Protein AF-A0A350ZXA5-F1 (afdb_monomer)

Radius of gyration: 20.55 Å; Cα contacts (8 Å, |Δi|>4): 84; chains: 1; bounding box: 47×41×55 Å

pLDDT: mean 81.11, std 21.08, range [40.66, 98.69]

Nearest PDB structures (foldseek):
  8sxh-assembly1_C  TM=9.169E-01  e=1.322E-03  Pseudomonas aeruginosa
  8sxe-assembly1_C  TM=9.213E-01  e=1.267E-02  Pseudomonas aeruginosa
  2gw1-assembly1_B  TM=7.312E-01  e=4.122E-01  Saccharomyces cerevisiae
  8a5y-assembly1_K  TM=8.254E-01  e=1.238E+00  Saccharomyces cerevisiae
  3uq3-assembly1_A  TM=6.366E-01  e=3.095E+00  Saccharomyces cerevisiae S288C

Secondary structure (DSSP, 8-state):
--SSHHHHTT-S--------------------S---------HHHHHHHHHHHHHHHTT-HHHHHHHHHHHHHHH--HHHHHHHHHHHHHTT-HHHHHHH-

Sequence (101 aa):
MKTHLKRLARSVCLALALGTGGTAVAANGDIVGGALPAQELTARTLYHFLLAEIAGARGEIGLSAQLYLDLARSTRDPRIARRATEIAMYSRNVQLAIQAA

Mean predicted aligned error: 13.65 Å

Foldseek 3Di:
DPPPPVVVVVPPDPPPDDDPDPDPPPDDDDDPDPDFDPDDCDPVLVVLQVVLVVCVVVVVLVVSLVSLLVSCVVRVGLVSLVVSLVSCVVVVVVVSNVSSD

Solvent-accessible surface area (backbone atoms only — not comparable to full-atom values): 6180 Å² total; per-residue (Å²): 144,82,76,68,73,76,60,61,73,72,68,69,66,94,69,89,70,90,78,91,75,89,74,84,75,80,85,77,84,84,72,92,55,78,91,71,73,89,73,78,82,43,73,69,55,48,48,48,53,50,52,19,50,50,30,38,76,71,68,40,36,65,58,14,19,50,45,28,35,54,48,16,68,74,67,66,31,70,70,41,16,49,51,12,20,53,40,12,52,72,61,67,35,57,69,58,20,63,76,24,106

Structure (mmCIF, N/CA/C/O backbone):
data_AF-A0A350ZXA5-F1
#
_entry.id   AF-A0A350ZXA5-F1
#
loop_
_atom_site.group_PDB
_atom_site.id
_atom_site.type_symbol
_atom_site.label_atom_id
_atom_site.label_alt_id
_atom_site.label_comp_id
_atom_site.label_asym_id
_atom_site.label_entity_id
_atom_site.label_seq_id
_atom_site.pdbx_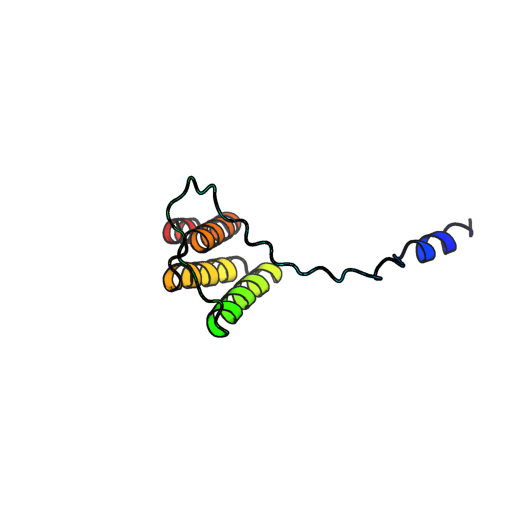PDB_ins_code
_atom_site.Cartn_x
_atom_site.Cartn_y
_atom_site.Cartn_z
_atom_site.occupancy
_atom_site.B_iso_or_equiv
_atom_site.auth_seq_id
_atom_site.auth_comp_id
_atom_site.auth_asym_id
_atom_site.auth_atom_id
_atom_site.pdbx_PDB_model_num
ATOM 1 N N . MET A 1 1 ? 28.043 16.959 44.241 1.00 51.56 1 MET A N 1
ATOM 2 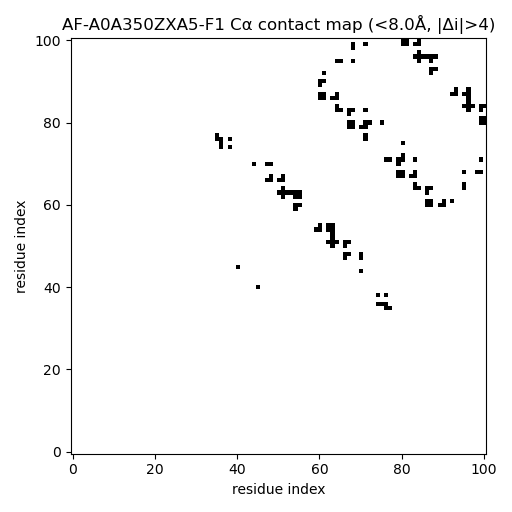C CA . MET A 1 1 ? 27.105 16.583 43.152 1.00 51.56 1 MET A CA 1
ATOM 3 C C . MET A 1 1 ? 27.433 17.289 41.818 1.00 51.56 1 MET A C 1
ATOM 5 O O . MET A 1 1 ? 26.583 17.976 41.276 1.00 51.56 1 MET A O 1
ATOM 9 N N . LYS A 1 2 ? 28.654 17.162 41.258 1.00 57.38 2 LYS A N 1
ATOM 10 C CA . LYS A 1 2 ? 29.035 17.824 39.977 1.00 57.38 2 LYS A CA 1
ATOM 11 C C . LYS A 1 2 ? 29.844 16.936 39.009 1.00 57.38 2 LYS A C 1
ATOM 13 O O . LYS A 1 2 ? 30.428 17.433 38.053 1.00 57.38 2 LYS A O 1
ATOM 18 N N . THR A 1 3 ? 29.884 15.622 39.229 1.00 56.06 3 THR A N 1
ATOM 19 C CA . THR A 1 3 ? 30.742 14.688 38.468 1.00 56.06 3 THR A CA 1
ATOM 20 C C . THR A 1 3 ? 30.000 13.801 37.464 1.00 56.06 3 THR A C 1
ATOM 22 O O . THR A 1 3 ? 30.647 13.080 36.710 1.00 56.06 3 THR A O 1
ATOM 25 N N . HIS A 1 4 ? 28.669 13.883 37.370 1.00 55.88 4 HIS A N 1
ATOM 26 C CA . HIS A 1 4 ? 27.889 13.014 36.473 1.00 55.88 4 HIS A CA 1
ATOM 27 C C . HIS A 1 4 ? 27.587 13.631 35.100 1.00 55.88 4 HIS A C 1
ATOM 29 O O . HIS A 1 4 ? 27.333 12.901 34.148 1.00 55.88 4 HIS A O 1
ATOM 35 N N . LEU A 1 5 ? 27.704 14.956 34.950 1.00 56.53 5 LEU A N 1
ATOM 36 C CA . LEU A 1 5 ? 27.334 15.639 33.704 1.00 56.53 5 LEU A CA 1
ATOM 37 C C . LEU A 1 5 ? 28.389 15.487 32.591 1.00 56.53 5 LEU A C 1
ATOM 39 O O . LEU A 1 5 ? 28.054 15.454 31.413 1.00 56.53 5 LEU A O 1
ATOM 43 N N . LYS A 1 6 ? 29.670 15.316 32.950 1.00 54.84 6 LYS A N 1
ATOM 44 C CA . LYS A 1 6 ? 30.776 15.194 31.977 1.00 54.84 6 LYS A CA 1
ATOM 45 C C . LYS A 1 6 ? 30.996 13.768 31.449 1.00 54.84 6 LYS A C 1
ATOM 47 O O . LYS A 1 6 ? 31.786 13.584 30.530 1.00 54.84 6 LYS A O 1
ATOM 52 N N . ARG A 1 7 ? 30.319 12.759 32.017 1.00 54.16 7 ARG A N 1
ATOM 53 C CA . ARG A 1 7 ? 30.415 11.354 31.572 1.00 54.16 7 ARG A CA 1
ATOM 54 C C . ARG A 1 7 ? 29.377 10.995 30.505 1.00 54.16 7 ARG A C 1
ATOM 56 O O . ARG A 1 7 ? 29.646 10.119 29.695 1.00 54.16 7 ARG A O 1
ATOM 63 N N . LEU A 1 8 ? 28.253 11.714 30.445 1.00 55.59 8 LEU A N 1
ATOM 64 C CA . LEU A 1 8 ? 27.186 11.445 29.475 1.00 55.59 8 LEU A CA 1
ATOM 65 C C . LEU A 1 8 ? 27.535 11.934 28.054 1.00 55.59 8 LEU A C 1
ATOM 67 O O . LEU A 1 8 ? 27.199 11.277 27.076 1.00 55.59 8 LEU A O 1
ATOM 71 N N . ALA A 1 9 ? 28.297 13.027 27.930 1.00 50.28 9 ALA A N 1
ATOM 72 C CA . ALA A 1 9 ? 28.703 13.586 26.633 1.00 50.28 9 ALA A CA 1
ATOM 73 C C . ALA A 1 9 ? 29.790 12.769 25.901 1.00 50.28 9 ALA A C 1
ATOM 75 O O . ALA A 1 9 ? 30.071 13.032 24.737 1.00 50.28 9 ALA A O 1
ATOM 76 N N . ARG A 1 10 ? 30.401 11.772 26.562 1.00 51.09 10 ARG A N 1
ATOM 77 C CA . ARG A 1 10 ? 31.456 10.920 25.979 1.00 51.09 10 ARG A CA 1
ATOM 78 C C . ARG A 1 10 ? 30.929 9.574 25.451 1.00 51.09 10 ARG A C 1
ATOM 80 O O . ARG A 1 10 ? 31.668 8.878 24.767 1.00 51.09 10 ARG A O 1
ATOM 87 N N . SER A 1 11 ? 29.661 9.241 25.730 1.00 48.59 11 SER A N 1
ATOM 88 C CA . SER A 1 11 ? 28.953 8.058 25.200 1.00 48.59 11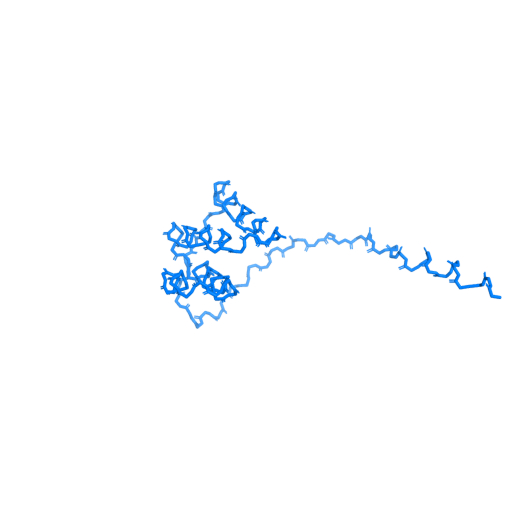 SER A CA 1
ATOM 89 C C . SER A 1 11 ? 28.067 8.362 23.989 1.00 48.59 11 SER A C 1
ATOM 91 O O . SER A 1 11 ? 27.420 7.456 23.465 1.00 48.59 11 SER A O 1
ATOM 93 N N . VAL A 1 12 ? 28.086 9.601 23.483 1.00 55.38 12 VAL A N 1
ATOM 94 C CA . VAL A 1 12 ? 27.590 9.934 22.139 1.00 55.38 12 VAL A CA 1
ATOM 95 C C . VAL A 1 12 ? 28.618 9.429 21.121 1.00 55.38 12 VAL A C 1
ATOM 97 O O . VAL A 1 12 ? 29.427 10.168 20.578 1.00 55.38 12 VAL A O 1
ATOM 100 N N . CYS A 1 13 ? 28.646 8.103 21.003 1.00 40.66 13 CYS A N 1
ATOM 101 C CA . CYS A 1 13 ? 28.885 7.314 19.804 1.00 40.66 13 CYS A CA 1
ATOM 102 C C . CYS A 1 13 ? 29.771 7.963 18.732 1.00 40.66 13 CYS A C 1
ATOM 104 O O . CYS A 1 13 ? 29.331 8.282 17.631 1.00 40.66 13 CYS A O 1
ATOM 106 N N . LEU A 1 14 ? 31.067 8.001 19.038 1.00 51.06 14 LEU A N 1
ATOM 107 C CA . LEU A 1 14 ? 32.186 7.948 18.092 1.00 51.06 14 LEU A CA 1
ATOM 108 C C . LEU A 1 14 ? 32.206 6.603 17.316 1.00 51.06 14 LEU A C 1
ATOM 110 O O . LEU A 1 14 ? 33.226 5.935 17.242 1.00 51.06 14 LEU A O 1
ATOM 114 N N . ALA A 1 15 ? 31.076 6.156 16.768 1.00 50.00 15 ALA A N 1
ATOM 115 C CA . ALA A 1 15 ? 30.960 4.858 16.091 1.00 50.00 15 ALA A CA 1
ATOM 116 C C . ALA A 1 15 ? 30.322 4.965 14.698 1.00 50.00 15 ALA A C 1
ATOM 118 O O . ALA A 1 15 ? 29.769 3.996 14.192 1.00 50.00 15 ALA A O 1
ATOM 119 N N . LEU A 1 16 ? 30.411 6.137 14.060 1.00 53.22 16 LEU A N 1
ATOM 120 C CA . LEU A 1 16 ? 30.086 6.301 12.642 1.00 53.22 16 LEU A CA 1
ATOM 121 C C . LEU A 1 16 ? 31.373 6.365 11.808 1.00 53.22 16 LEU A C 1
ATOM 123 O O . LEU A 1 16 ? 31.635 7.326 11.091 1.00 53.22 16 LEU A O 1
ATOM 127 N N . ALA A 1 17 ? 32.205 5.337 11.952 1.00 51.94 17 ALA A N 1
ATOM 128 C CA . ALA A 1 17 ? 33.333 5.084 11.074 1.00 51.94 17 ALA A CA 1
ATOM 129 C C . ALA A 1 17 ? 33.258 3.631 10.594 1.00 51.94 17 ALA A C 1
ATOM 131 O O . ALA A 1 17 ? 33.288 2.711 11.403 1.00 51.94 17 ALA A O 1
ATOM 132 N N . LEU A 1 18 ? 33.222 3.490 9.267 1.00 52.88 18 LEU A N 1
ATOM 133 C CA . LEU A 1 18 ? 33.484 2.286 8.471 1.00 52.88 18 LEU A CA 1
ATOM 134 C C . LEU A 1 18 ? 32.348 1.254 8.378 1.00 52.88 18 LEU A C 1
ATOM 136 O O . LEU A 1 18 ? 32.053 0.503 9.298 1.00 52.88 18 LEU A O 1
ATOM 140 N N . GLY A 1 19 ? 31.781 1.178 7.173 1.00 46.38 19 GLY A N 1
ATOM 141 C CA . GLY A 1 19 ? 30.834 0.149 6.762 1.00 46.38 19 GLY A CA 1
ATOM 142 C C . GLY A 1 19 ? 30.636 0.124 5.248 1.00 46.38 19 GLY A C 1
ATOM 143 O O . GLY A 1 19 ? 29.509 0.148 4.769 1.00 46.38 19 GLY A O 1
ATOM 144 N N . THR A 1 20 ? 31.725 0.128 4.474 1.00 55.03 20 THR A N 1
ATOM 145 C CA . THR A 1 20 ? 31.700 -0.321 3.075 1.00 55.03 20 THR A CA 1
ATOM 146 C C . THR A 1 20 ? 31.370 -1.811 3.055 1.00 55.03 20 THR A C 1
ATOM 148 O O . THR A 1 20 ? 32.173 -2.615 3.525 1.00 55.03 20 THR A O 1
ATOM 151 N N . GLY A 1 21 ? 30.205 -2.183 2.530 1.00 47.59 21 GLY A N 1
ATOM 152 C CA . GLY A 1 21 ? 29.807 -3.590 2.449 1.00 47.59 21 GLY A CA 1
ATOM 153 C C . GLY A 1 21 ? 28.405 -3.815 1.893 1.00 47.59 21 GLY A C 1
ATOM 154 O O . GLY A 1 21 ? 27.645 -4.586 2.459 1.00 47.59 21 GLY A O 1
ATOM 155 N N . GLY A 1 22 ? 28.035 -3.127 0.812 1.00 43.72 22 GLY A N 1
ATOM 156 C CA . GLY A 1 22 ? 26.809 -3.421 0.068 1.00 43.72 22 GLY A CA 1
ATOM 157 C C . GLY A 1 22 ? 27.035 -4.514 -0.975 1.00 43.72 22 GLY A C 1
ATOM 158 O O . GLY A 1 22 ? 26.951 -4.233 -2.166 1.00 43.72 22 GLY A O 1
ATOM 159 N N . THR A 1 23 ? 27.356 -5.744 -0.564 1.00 42.53 23 THR A N 1
ATOM 160 C CA . THR A 1 23 ? 27.209 -6.909 -1.446 1.00 42.53 23 THR A CA 1
ATOM 161 C C . THR A 1 23 ? 25.774 -7.405 -1.327 1.00 42.53 23 THR A C 1
ATOM 163 O O . THR A 1 23 ? 25.375 -8.003 -0.329 1.00 42.53 23 THR A O 1
A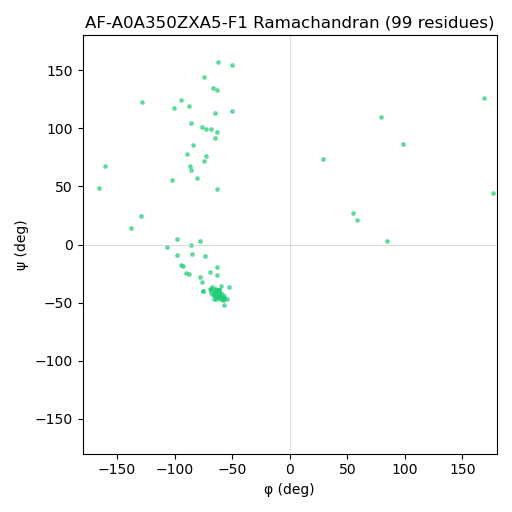TOM 166 N N . ALA A 1 24 ? 24.970 -7.121 -2.351 1.00 47.84 24 ALA A N 1
ATOM 167 C CA . ALA A 1 24 ? 23.653 -7.713 -2.514 1.00 47.84 24 ALA A CA 1
ATOM 168 C C . ALA A 1 24 ? 23.820 -9.223 -2.747 1.00 47.84 24 ALA A C 1
ATOM 170 O O . ALA A 1 24 ? 24.012 -9.680 -3.872 1.00 47.84 24 ALA A O 1
ATOM 171 N N . VAL A 1 25 ? 23.794 -10.002 -1.665 1.00 47.75 25 VAL A N 1
ATOM 172 C CA . VAL A 1 25 ? 23.637 -11.453 -1.742 1.00 47.75 25 VAL A CA 1
ATOM 173 C C . VAL A 1 25 ? 22.186 -11.713 -2.123 1.00 47.75 25 VAL A C 1
ATOM 175 O O . VAL A 1 25 ? 21.281 -11.647 -1.293 1.00 47.75 25 VAL A O 1
ATOM 178 N N . ALA A 1 26 ? 21.968 -11.976 -3.409 1.00 51.41 26 ALA A N 1
ATOM 179 C CA . ALA A 1 26 ? 20.754 -12.612 -3.884 1.00 51.41 26 ALA A CA 1
ATOM 180 C C . ALA A 1 26 ? 20.699 -14.023 -3.280 1.00 51.41 26 ALA A C 1
ATOM 182 O O . ALA A 1 26 ? 21.335 -14.953 -3.774 1.00 51.41 26 ALA A O 1
ATOM 183 N N . ALA A 1 27 ? 19.971 -14.167 -2.175 1.00 51.22 27 ALA A N 1
ATOM 184 C CA . ALA A 1 27 ? 19.617 -15.466 -1.633 1.00 51.22 27 ALA A CA 1
ATOM 185 C C . ALA A 1 27 ? 18.624 -16.130 -2.599 1.00 51.22 27 ALA A C 1
ATOM 187 O O . ALA A 1 27 ? 17.440 -15.797 -2.619 1.00 51.22 27 ALA A O 1
ATOM 188 N N . ASN A 1 28 ? 19.131 -17.035 -3.434 1.00 53.75 28 ASN A N 1
ATOM 189 C CA . ASN A 1 28 ? 18.319 -17.920 -4.254 1.00 53.75 28 ASN A CA 1
ATOM 190 C C . ASN A 1 28 ? 18.115 -19.252 -3.531 1.00 53.75 28 ASN A C 1
ATOM 192 O O . ASN A 1 28 ? 19.086 -19.946 -3.241 1.00 53.75 28 ASN A O 1
ATOM 196 N N . GLY A 1 29 ? 16.840 -19.611 -3.366 1.00 53.09 29 GLY A N 1
ATOM 197 C CA . GLY A 1 29 ? 16.379 -20.996 -3.385 1.00 53.09 29 GLY A CA 1
ATOM 198 C C . GLY A 1 29 ? 16.186 -21.656 -2.028 1.00 53.09 29 GLY A C 1
ATOM 199 O O . GLY A 1 29 ? 17.080 -22.343 -1.573 1.00 53.09 29 GLY A O 1
ATOM 200 N N . ASP A 1 30 ? 14.993 -21.473 -1.456 1.00 46.41 30 ASP A N 1
ATOM 201 C CA . ASP A 1 30 ? 14.150 -22.551 -0.909 1.00 46.41 30 ASP A CA 1
ATOM 202 C C . ASP A 1 30 ? 12.713 -22.008 -0.812 1.00 46.41 30 ASP A C 1
ATOM 204 O O . ASP A 1 30 ? 12.169 -21.715 0.253 1.00 46.41 30 ASP A O 1
ATOM 208 N N . ILE A 1 31 ? 12.104 -21.755 -1.975 1.00 55.28 31 ILE A N 1
ATOM 209 C CA . ILE A 1 31 ? 10.743 -21.217 -2.068 1.00 55.28 31 ILE A CA 1
ATOM 210 C C . ILE A 1 31 ? 9.724 -22.352 -1.977 1.00 55.28 31 ILE A C 1
ATOM 212 O O . ILE A 1 31 ? 9.206 -22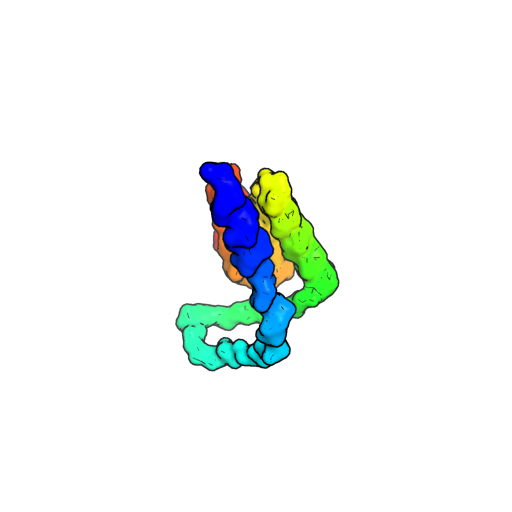.848 -2.975 1.00 55.28 31 ILE A O 1
ATOM 216 N N . VAL A 1 32 ? 9.368 -22.713 -0.745 1.00 55.69 32 VAL A N 1
ATOM 217 C CA . VAL A 1 32 ? 8.027 -23.236 -0.454 1.00 55.69 32 VAL A CA 1
ATOM 218 C C . VAL A 1 32 ? 7.061 -22.047 -0.537 1.00 55.69 32 VAL A C 1
ATOM 220 O O . VAL A 1 32 ? 6.681 -21.440 0.459 1.00 55.69 32 VAL A O 1
ATOM 223 N N . GLY A 1 33 ? 6.750 -21.628 -1.762 1.00 58.50 33 GLY A N 1
ATOM 224 C CA . GLY A 1 33 ? 5.908 -20.470 -2.055 1.00 58.50 33 GLY A CA 1
ATOM 225 C C . GLY A 1 33 ? 5.995 -20.134 -3.537 1.00 58.50 33 GLY A C 1
ATOM 226 O O . GLY A 1 33 ? 7.094 -20.006 -4.065 1.00 58.50 33 GLY A O 1
ATOM 227 N N . GLY A 1 34 ? 4.853 -20.054 -4.224 1.00 67.44 34 GLY A N 1
ATOM 228 C CA . GLY A 1 34 ? 4.796 -19.847 -5.674 1.00 67.44 34 GLY A CA 1
ATOM 229 C C . GLY A 1 34 ? 5.653 -18.675 -6.164 1.00 67.44 34 GLY A C 1
ATOM 230 O O . GLY A 1 34 ? 5.926 -17.735 -5.417 1.00 67.44 34 GLY A O 1
ATOM 231 N N . ALA A 1 35 ? 6.074 -18.743 -7.430 1.00 81.56 35 ALA A N 1
ATOM 232 C CA . ALA A 1 35 ? 6.926 -17.736 -8.054 1.00 81.56 35 ALA A CA 1
ATOM 233 C C . ALA A 1 35 ? 6.362 -16.321 -7.834 1.00 81.56 35 ALA A C 1
ATOM 235 O O . ALA A 1 35 ? 5.272 -15.988 -8.303 1.00 81.56 35 ALA A O 1
ATOM 236 N N . LEU A 1 36 ? 7.102 -15.500 -7.087 1.00 86.69 36 LEU A N 1
ATOM 237 C CA . LEU A 1 36 ? 6.748 -14.106 -6.838 1.00 86.69 36 LEU A CA 1
ATOM 238 C C . LEU A 1 36 ? 7.022 -13.280 -8.102 1.00 86.69 36 LEU A C 1
ATOM 240 O O . LEU A 1 36 ? 8.017 -13.544 -8.786 1.00 86.69 36 LEU A O 1
ATOM 244 N N . PRO A 1 37 ? 6.195 -12.267 -8.414 1.00 86.94 37 PRO A N 1
ATOM 245 C CA . PRO A 1 37 ? 6.457 -11.413 -9.560 1.00 86.94 37 PRO A CA 1
ATOM 246 C C . PRO A 1 37 ? 7.772 -10.650 -9.360 1.00 86.94 37 PRO A C 1
ATOM 248 O O . PRO A 1 37 ? 8.024 -10.062 -8.303 1.00 86.94 37 PRO A O 1
ATOM 251 N N . ALA A 1 38 ? 8.615 -10.654 -10.391 1.00 86.50 38 ALA A N 1
ATOM 252 C CA . ALA A 1 38 ? 9.776 -9.779 -10.461 1.00 86.50 38 ALA A CA 1
ATOM 253 C C . ALA A 1 38 ? 9.289 -8.369 -10.820 1.00 86.50 38 ALA A C 1
ATOM 255 O O . ALA A 1 38 ? 8.944 -8.095 -11.969 1.00 86.50 38 ALA A O 1
ATOM 256 N N . GLN A 1 39 ? 9.195 -7.497 -9.816 1.00 87.81 39 GLN A N 1
ATOM 257 C CA . GLN A 1 39 ? 8.706 -6.134 -9.988 1.00 87.81 39 GLN A CA 1
ATOM 258 C C . GLN A 1 39 ? 9.873 -5.147 -10.064 1.00 87.81 39 GLN A C 1
ATOM 260 O O . GLN A 1 39 ? 10.600 -4.953 -9.092 1.00 87.81 39 GLN A O 1
ATOM 265 N N . GLU A 1 40 ? 9.997 -4.467 -11.203 1.00 89.38 40 GLU A N 1
ATOM 266 C CA . GLU A 1 40 ? 10.960 -3.380 -11.381 1.00 89.38 40 GLU A CA 1
ATOM 267 C C . GLU A 1 40 ? 10.606 -2.174 -10.503 1.00 89.38 40 GLU A C 1
ATOM 269 O O . GLU A 1 40 ? 9.449 -1.721 -10.457 1.00 89.38 40 GLU A O 1
ATOM 274 N N . LEU A 1 41 ? 11.619 -1.615 -9.838 1.00 90.69 41 LEU A N 1
ATOM 275 C CA . LEU A 1 41 ? 11.489 -0.452 -8.964 1.00 90.69 41 LEU A CA 1
ATOM 276 C C . LEU A 1 41 ? 11.612 0.846 -9.774 1.00 90.69 41 LEU A C 1
ATOM 278 O O . LEU A 1 41 ? 12.575 1.602 -9.661 1.00 90.69 41 LEU A O 1
ATOM 282 N N . THR A 1 42 ? 10.617 1.100 -10.624 1.00 95.19 42 THR A N 1
ATOM 283 C CA . THR A 1 42 ? 10.554 2.344 -11.405 1.00 95.19 42 THR A CA 1
ATOM 284 C C . THR A 1 42 ? 10.449 3.564 -10.485 1.00 95.19 42 THR A C 1
ATOM 286 O O . THR A 1 42 ? 9.937 3.464 -9.367 1.00 95.19 42 THR A O 1
ATOM 289 N N . ALA A 1 43 ? 10.838 4.749 -10.970 1.00 96.50 43 ALA A N 1
ATOM 290 C CA . ALA A 1 43 ? 10.687 5.998 -10.215 1.00 96.50 43 ALA A CA 1
ATOM 291 C C . ALA A 1 43 ? 9.244 6.219 -9.720 1.00 96.50 4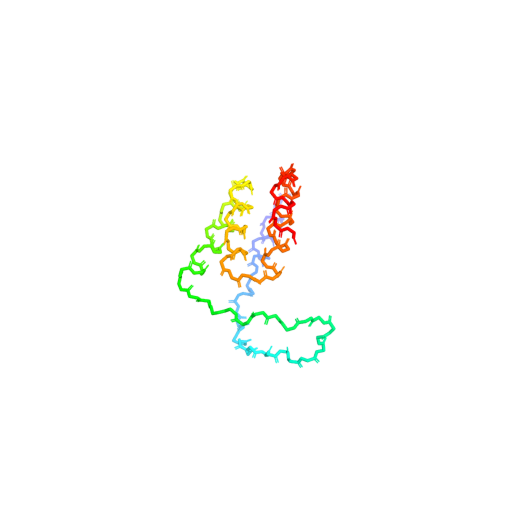3 ALA A C 1
ATOM 293 O O . ALA A 1 43 ? 9.031 6.672 -8.598 1.00 96.50 43 ALA A O 1
ATOM 294 N N . ARG A 1 44 ? 8.245 5.829 -10.524 1.00 94.50 44 ARG A N 1
ATOM 295 C CA . ARG A 1 44 ? 6.828 5.897 -10.147 1.00 94.50 44 ARG A CA 1
ATOM 296 C C . ARG A 1 44 ? 6.491 4.945 -9.000 1.00 94.50 44 ARG A C 1
ATOM 298 O O . ARG A 1 44 ? 5.798 5.355 -8.070 1.00 94.50 44 ARG A O 1
ATOM 305 N N . THR A 1 45 ? 6.945 3.696 -9.075 1.00 94.12 45 THR A N 1
ATOM 306 C CA . THR A 1 45 ? 6.698 2.676 -8.043 1.00 94.12 45 THR A CA 1
ATOM 307 C C . THR A 1 45 ? 7.369 3.077 -6.733 1.00 94.12 45 THR A C 1
ATOM 309 O O . THR A 1 45 ? 6.732 3.055 -5.683 1.00 94.12 45 THR A O 1
ATOM 312 N N . LEU A 1 46 ? 8.626 3.525 -6.805 1.00 96.19 46 LEU A N 1
ATOM 313 C CA . LEU A 1 46 ? 9.372 4.016 -5.652 1.00 96.19 46 LEU A CA 1
ATOM 314 C C . LEU A 1 46 ? 8.686 5.226 -5.012 1.00 96.19 46 LEU A C 1
ATOM 316 O O . LEU A 1 46 ? 8.517 5.261 -3.797 1.00 96.19 46 LEU A O 1
ATOM 320 N N . TYR A 1 47 ? 8.239 6.186 -5.822 1.00 97.25 47 TYR A N 1
ATOM 321 C CA . TYR A 1 47 ? 7.486 7.335 -5.329 1.00 97.25 47 TYR A CA 1
ATOM 322 C C . TYR A 1 47 ? 6.226 6.909 -4.561 1.00 97.25 47 TYR A C 1
ATOM 324 O O . TYR A 1 47 ? 5.997 7.409 -3.465 1.00 97.25 47 TYR A O 1
ATOM 332 N N . HIS A 1 48 ? 5.439 5.962 -5.085 1.00 96.88 48 HIS A N 1
ATOM 333 C CA . HIS A 1 48 ? 4.225 5.492 -4.404 1.00 96.88 48 HIS A CA 1
ATOM 334 C C . HIS A 1 48 ? 4.535 4.775 -3.086 1.00 96.88 48 HIS A C 1
ATOM 336 O O . HIS A 1 48 ? 3.854 5.027 -2.094 1.00 96.88 48 HIS A O 1
ATOM 342 N N . PHE A 1 49 ? 5.580 3.941 -3.048 1.00 97.31 49 PHE A N 1
ATOM 343 C CA . PHE A 1 49 ? 6.050 3.322 -1.805 1.00 97.31 49 PHE A CA 1
ATOM 344 C C . PHE A 1 49 ? 6.409 4.375 -0.756 1.00 97.31 49 PHE A C 1
ATOM 346 O O . PHE A 1 49 ? 5.915 4.333 0.368 1.00 97.31 49 PHE A O 1
ATOM 353 N N . LEU A 1 50 ? 7.246 5.344 -1.130 1.00 98.19 50 LEU A N 1
ATOM 354 C CA . LEU A 1 50 ? 7.691 6.389 -0.212 1.00 98.19 50 LEU A CA 1
ATOM 355 C C . LEU A 1 50 ? 6.529 7.268 0.246 1.00 98.19 50 LEU A C 1
ATOM 357 O O . LEU A 1 50 ? 6.460 7.617 1.420 1.00 98.19 50 LEU A O 1
ATOM 361 N N . LEU A 1 51 ? 5.593 7.592 -0.646 1.00 98.44 51 LEU A N 1
ATOM 362 C CA . LEU A 1 51 ? 4.397 8.346 -0.291 1.00 98.44 51 LEU A CA 1
ATOM 363 C C . LEU A 1 51 ? 3.555 7.595 0.753 1.00 98.44 51 LEU A C 1
ATOM 365 O O . LEU A 1 51 ? 3.127 8.201 1.737 1.00 98.44 51 LEU A O 1
ATOM 369 N N . ALA A 1 52 ? 3.367 6.283 0.578 1.00 98.31 52 ALA A N 1
ATOM 370 C CA . ALA A 1 52 ? 2.636 5.443 1.523 1.00 98.31 52 ALA A CA 1
ATOM 371 C C . ALA A 1 52 ? 3.333 5.357 2.892 1.00 98.31 52 ALA A C 1
ATOM 373 O O . ALA A 1 52 ? 2.678 5.480 3.930 1.00 98.31 52 ALA A O 1
ATOM 374 N N . GLU A 1 53 ? 4.656 5.197 2.907 1.00 98.06 53 GLU A N 1
ATOM 375 C CA . GLU A 1 53 ? 5.452 5.135 4.138 1.00 98.06 53 GLU A CA 1
ATOM 376 C C . GLU A 1 53 ? 5.482 6.478 4.873 1.00 98.06 53 GLU A C 1
ATOM 378 O O . GLU A 1 53 ? 5.309 6.519 6.089 1.00 98.06 53 GLU A O 1
ATOM 383 N N . ILE A 1 54 ? 5.628 7.595 4.153 1.00 98.69 54 ILE A N 1
ATOM 384 C CA . ILE A 1 54 ? 5.597 8.936 4.752 1.00 98.69 54 ILE A CA 1
ATOM 385 C C . ILE A 1 54 ? 4.219 9.219 5.354 1.00 98.69 54 ILE A C 1
ATOM 387 O O . ILE A 1 54 ? 4.144 9.757 6.457 1.00 98.69 54 ILE A O 1
ATOM 391 N N . ALA A 1 55 ? 3.130 8.843 4.675 1.00 98.56 55 ALA A N 1
ATOM 392 C CA . ALA A 1 55 ? 1.786 8.951 5.239 1.00 98.56 55 ALA A CA 1
ATOM 393 C C . ALA A 1 55 ? 1.679 8.162 6.557 1.00 98.56 55 ALA A C 1
ATOM 395 O O . ALA A 1 55 ? 1.259 8.713 7.575 1.00 98.56 55 ALA A O 1
ATOM 396 N N . GLY A 1 56 ? 2.157 6.913 6.573 1.00 98.06 56 GLY A N 1
ATOM 397 C CA . GLY A 1 56 ? 2.180 6.076 7.775 1.00 98.06 56 GLY A CA 1
ATOM 398 C C . GLY A 1 56 ? 3.003 6.690 8.912 1.00 98.06 56 GLY A C 1
ATOM 399 O O . GLY A 1 56 ? 2.521 6.803 10.038 1.00 98.06 56 GLY A O 1
ATOM 400 N N . ALA A 1 57 ? 4.208 7.175 8.607 1.00 98.06 57 ALA A N 1
ATOM 401 C CA . ALA A 1 57 ? 5.097 7.826 9.568 1.00 98.06 57 ALA A CA 1
ATOM 402 C C . ALA A 1 57 ? 4.511 9.124 10.153 1.00 98.06 57 ALA A C 1
ATOM 404 O O . ALA A 1 57 ? 4.847 9.506 11.272 1.00 98.06 57 ALA A O 1
ATOM 405 N N . ARG A 1 58 ? 3.622 9.798 9.415 1.00 98.06 58 ARG A N 1
ATOM 406 C CA . ARG A 1 58 ? 2.905 11.000 9.870 1.00 98.06 58 ARG A CA 1
ATOM 407 C C . ARG A 1 58 ? 1.623 10.694 10.647 1.00 98.06 58 ARG A C 1
ATOM 409 O O . ARG A 1 58 ? 0.961 11.627 11.085 1.00 98.06 58 ARG A O 1
ATOM 416 N N . GLY A 1 59 ? 1.278 9.419 10.824 1.00 97.62 59 GLY A N 1
ATOM 417 C CA . GLY A 1 59 ? 0.047 8.993 11.492 1.00 97.62 59 GLY A CA 1
ATOM 418 C C . GLY A 1 59 ? -1.180 8.949 10.578 1.00 97.62 59 GLY A C 1
ATOM 419 O O . GLY A 1 59 ? -2.260 8.585 11.035 1.00 97.62 59 GLY A O 1
ATOM 420 N N . GLU A 1 60 ? -1.029 9.226 9.281 1.00 98.12 60 GLU A N 1
ATOM 421 C CA . GLU A 1 60 ? -2.090 9.117 8.270 1.00 98.12 60 GLU A CA 1
ATOM 422 C C . GLU A 1 60 ? -2.255 7.652 7.825 1.00 98.12 60 GLU A C 1
ATOM 424 O O . GLU A 1 60 ? -2.100 7.293 6.655 1.00 98.12 60 GLU A O 1
ATOM 429 N N . ILE A 1 61 ? -2.530 6.762 8.785 1.00 97.81 61 ILE A N 1
ATOM 430 C CA . ILE A 1 61 ? -2.507 5.304 8.589 1.00 97.81 61 ILE A CA 1
ATOM 431 C C . ILE A 1 61 ? -3.534 4.851 7.543 1.00 97.81 61 ILE A C 1
ATOM 433 O O . ILE A 1 61 ? -3.243 3.976 6.729 1.00 97.81 61 ILE A O 1
ATOM 437 N N . GLY A 1 62 ? -4.726 5.457 7.529 1.00 96.31 62 GLY A N 1
ATOM 438 C CA . GLY A 1 62 ? -5.763 5.130 6.546 1.00 96.31 62 GLY A CA 1
ATOM 439 C C . GLY A 1 62 ? -5.329 5.444 5.112 1.00 96.31 62 GLY A C 1
ATOM 440 O O . GLY A 1 62 ? -5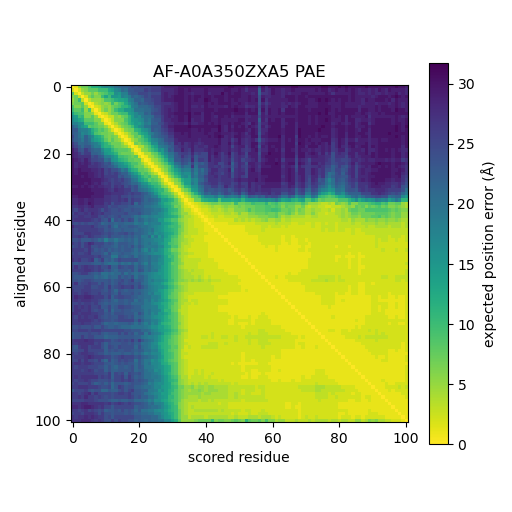.533 4.625 4.218 1.00 96.31 62 GLY A O 1
ATOM 441 N N . LEU A 1 63 ? -4.666 6.588 4.908 1.00 97.88 63 LEU A N 1
ATOM 442 C CA . LEU A 1 63 ? -4.094 6.966 3.615 1.00 97.88 63 LEU A CA 1
ATOM 443 C C . LEU A 1 63 ? -2.941 6.034 3.226 1.00 97.88 63 LEU A C 1
ATOM 445 O O . LEU A 1 63 ? -2.883 5.575 2.089 1.00 97.88 63 LEU A O 1
ATOM 449 N N . SER A 1 64 ? -2.059 5.705 4.175 1.00 98.56 64 SER A N 1
ATOM 450 C CA . SER A 1 64 ? -0.984 4.729 3.962 1.00 98.56 64 SER A CA 1
ATOM 451 C C . SER A 1 64 ? -1.535 3.388 3.464 1.00 98.56 64 SER A C 1
ATOM 453 O O . SER A 1 64 ? -1.064 2.862 2.456 1.00 98.56 64 SER A O 1
ATOM 455 N N . ALA A 1 65 ? -2.595 2.876 4.100 1.00 98.06 65 ALA A N 1
ATOM 456 C CA . ALA A 1 65 ? -3.234 1.620 3.716 1.00 98.06 65 ALA A CA 1
ATOM 457 C C . ALA A 1 65 ? -3.829 1.670 2.297 1.00 98.06 65 ALA A C 1
ATOM 459 O O . ALA A 1 65 ? -3.665 0.724 1.529 1.00 98.06 65 ALA A O 1
ATOM 460 N N . GLN A 1 66 ? -4.482 2.779 1.928 1.00 97.88 66 GLN A N 1
ATOM 461 C CA . GLN A 1 66 ? -5.036 2.977 0.580 1.00 97.88 66 GLN A CA 1
ATOM 462 C C . GLN A 1 66 ? -3.941 3.008 -0.489 1.00 97.88 66 GLN A C 1
ATOM 464 O O . GLN A 1 66 ? -4.034 2.295 -1.484 1.00 97.88 66 GLN A O 1
ATOM 469 N N . LEU A 1 67 ? -2.868 3.768 -0.253 1.00 98.25 67 LEU A N 1
ATOM 470 C CA . LEU A 1 67 ? -1.739 3.850 -1.181 1.00 98.25 67 LEU A CA 1
ATOM 471 C C . LEU A 1 67 ? -1.067 2.485 -1.376 1.00 98.25 67 LEU A C 1
ATOM 473 O O .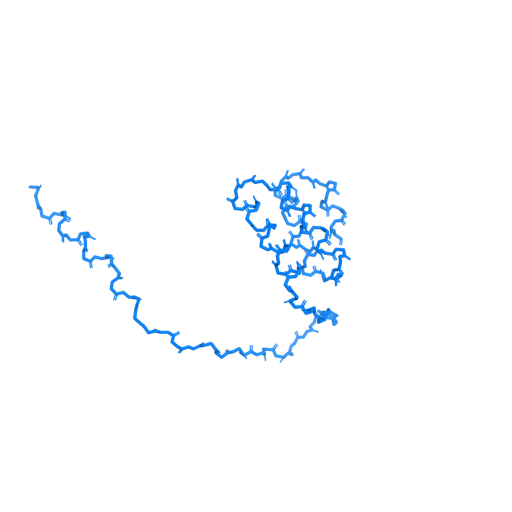 LEU A 1 67 ? -0.711 2.120 -2.497 1.00 98.25 67 LEU A O 1
ATOM 477 N N . TYR A 1 68 ? -0.944 1.702 -0.304 1.00 98.06 68 TYR A N 1
ATOM 478 C CA . TYR A 1 68 ? -0.443 0.333 -0.381 1.00 98.06 68 TYR A CA 1
ATOM 479 C C . TYR A 1 68 ? -1.388 -0.619 -1.125 1.00 98.06 68 TYR A C 1
ATOM 481 O O . TYR A 1 68 ? -0.911 -1.479 -1.865 1.00 98.06 68 TYR A O 1
ATOM 489 N N . LEU A 1 69 ? -2.707 -0.463 -0.984 1.00 98.19 69 LEU A N 1
ATOM 490 C CA . LEU A 1 69 ? -3.693 -1.235 -1.746 1.00 98.19 69 LEU A CA 1
ATOM 491 C C . LEU A 1 69 ? -3.599 -0.941 -3.251 1.00 98.19 69 LEU A C 1
ATOM 493 O O . LEU A 1 69 ? -3.593 -1.866 -4.065 1.00 98.19 69 LEU A O 1
ATOM 497 N N . ASP A 1 70 ? -3.470 0.326 -3.638 1.00 97.75 70 ASP A N 1
ATOM 498 C CA . ASP A 1 70 ? -3.297 0.709 -5.044 1.00 97.75 70 ASP A CA 1
ATOM 499 C C . ASP A 1 70 ? -1.982 0.164 -5.621 1.00 97.75 70 ASP A C 1
ATOM 501 O O . ASP A 1 70 ? -1.917 -0.322 -6.759 1.00 97.75 70 ASP A O 1
ATOM 505 N N . LEU A 1 71 ? -0.927 0.166 -4.807 1.00 97.00 71 LEU A N 1
ATOM 506 C CA . LEU A 1 71 ? 0.351 -0.428 -5.165 1.00 97.00 71 LEU A CA 1
ATOM 507 C C . LEU A 1 71 ? 0.247 -1.951 -5.330 1.00 97.00 71 LEU A C 1
ATOM 509 O O . LEU A 1 71 ? 0.755 -2.497 -6.311 1.00 97.00 71 LEU A O 1
ATOM 513 N N . ALA A 1 72 ? -0.467 -2.638 -4.437 1.00 97.00 72 ALA A N 1
ATOM 514 C CA . ALA A 1 72 ? -0.734 -4.070 -4.546 1.00 97.00 72 ALA A CA 1
ATOM 515 C C . ALA A 1 72 ? -1.513 -4.402 -5.829 1.00 97.00 72 ALA A C 1
ATOM 517 O O . ALA A 1 72 ? -1.158 -5.337 -6.544 1.00 97.00 72 ALA A O 1
ATOM 518 N N . ARG A 1 73 ? -2.518 -3.592 -6.185 1.00 95.81 73 ARG A N 1
ATOM 519 C CA . ARG A 1 73 ? -3.304 -3.761 -7.420 1.00 95.81 73 ARG A CA 1
ATOM 520 C C . ARG A 1 73 ? -2.468 -3.577 -8.685 1.00 95.81 73 ARG A C 1
ATOM 522 O O . ARG A 1 73 ? -2.647 -4.320 -9.648 1.00 95.81 73 ARG A O 1
ATOM 529 N N . SER A 1 74 ? -1.567 -2.596 -8.693 1.00 94.88 74 SER A N 1
ATOM 530 C CA . SER A 1 74 ? -0.739 -2.295 -9.868 1.00 94.88 74 SER A CA 1
ATOM 531 C C . SER A 1 74 ? 0.391 -3.305 -10.088 1.00 94.88 74 SER A C 1
ATOM 533 O O . SER A 1 74 ? 0.644 -3.696 -11.225 1.00 94.88 74 SER A O 1
ATOM 535 N N . THR A 1 75 ? 1.040 -3.750 -9.013 1.00 93.88 75 THR A N 1
ATOM 536 C CA . THR A 1 75 ? 2.185 -4.681 -9.060 1.00 93.88 75 THR A CA 1
ATOM 537 C C . THR A 1 75 ? 1.767 -6.148 -9.057 1.00 93.88 75 THR A C 1
ATOM 539 O O . THR A 1 75 ? 2.505 -7.003 -9.540 1.00 93.88 75 THR A O 1
ATOM 542 N N . ARG A 1 76 ? 0.581 -6.451 -8.512 1.00 93.12 76 ARG A N 1
ATOM 543 C CA . ARG A 1 76 ? 0.096 -7.814 -8.245 1.00 93.12 76 ARG A CA 1
ATOM 544 C C . ARG A 1 76 ? 1.065 -8.638 -7.387 1.00 93.12 76 ARG A C 1
ATOM 546 O O . ARG A 1 76 ? 1.086 -9.862 -7.484 1.00 93.12 76 ARG A O 1
ATOM 553 N N . ASP A 1 77 ? 1.869 -7.978 -6.5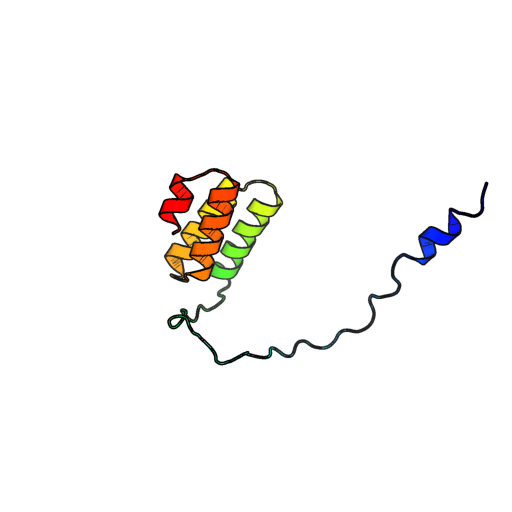49 1.00 94.12 77 ASP A N 1
ATOM 554 C CA . ASP A 1 77 ? 2.790 -8.656 -5.639 1.00 94.12 77 ASP A CA 1
ATOM 555 C C . ASP A 1 77 ? 2.087 -8.988 -4.308 1.00 94.12 77 ASP A C 1
ATOM 557 O O . ASP A 1 77 ? 1.683 -8.070 -3.578 1.00 94.12 77 ASP A O 1
ATOM 561 N N . PRO A 1 78 ? 1.975 -10.279 -3.931 1.00 94.50 78 PRO A N 1
ATOM 562 C CA . PRO A 1 78 ? 1.320 -10.683 -2.686 1.00 94.50 78 PRO A CA 1
ATOM 563 C C . PRO A 1 78 ? 2.027 -10.153 -1.427 1.00 94.50 78 PRO A C 1
ATOM 565 O O . PRO A 1 78 ? 1.423 -10.081 -0.357 1.00 94.50 78 PRO A O 1
ATOM 568 N N . ARG A 1 79 ? 3.302 -9.750 -1.517 1.00 94.38 79 ARG A N 1
ATOM 569 C CA . ARG A 1 79 ? 4.028 -9.107 -0.408 1.00 94.38 79 ARG A CA 1
ATOM 570 C C . ARG A 1 79 ? 3.472 -7.719 -0.103 1.00 94.38 79 ARG A C 1
ATOM 572 O O . ARG A 1 79 ? 3.345 -7.356 1.064 1.00 94.38 79 ARG A O 1
ATOM 579 N N . ILE A 1 80 ? 3.111 -6.971 -1.143 1.00 96.50 80 ILE A N 1
ATOM 580 C CA . ILE A 1 80 ? 2.560 -5.617 -1.024 1.00 96.50 80 ILE A CA 1
ATOM 581 C C . ILE A 1 80 ? 1.103 -5.693 -0.554 1.00 96.50 80 ILE A C 1
ATOM 583 O O . ILE A 1 80 ? 0.707 -4.942 0.333 1.00 96.50 80 ILE A O 1
ATOM 587 N N . ALA A 1 81 ? 0.344 -6.666 -1.063 1.00 97.38 81 ALA A N 1
ATOM 588 C CA . ALA A 1 81 ? -1.014 -6.982 -0.613 1.00 97.38 81 ALA A CA 1
ATOM 589 C C . ALA A 1 81 ? -1.071 -7.312 0.894 1.00 97.38 81 ALA A C 1
ATOM 591 O O . ALA A 1 81 ? -1.858 -6.735 1.652 1.00 97.38 81 ALA A O 1
ATOM 592 N N . ARG A 1 82 ? -0.145 -8.157 1.373 1.00 97.50 82 ARG A N 1
ATOM 593 C CA . ARG A 1 82 ? 0.007 -8.447 2.808 1.00 97.50 82 ARG A CA 1
ATOM 594 C C . ARG A 1 82 ? 0.269 -7.181 3.619 1.00 97.50 82 ARG A C 1
ATOM 596 O O . ARG A 1 82 ? -0.394 -6.959 4.628 1.00 97.50 82 ARG A O 1
ATOM 603 N N . ARG A 1 83 ? 1.193 -6.329 3.165 1.00 97.50 83 ARG A N 1
ATOM 604 C CA . ARG A 1 83 ? 1.512 -5.069 3.848 1.00 97.50 83 ARG A CA 1
ATOM 605 C C . ARG A 1 83 ? 0.305 -4.130 3.916 1.00 97.50 83 ARG A C 1
ATOM 607 O O . ARG A 1 83 ? 0.030 -3.574 4.976 1.00 97.50 83 ARG A O 1
ATOM 614 N N . ALA A 1 84 ? -0.440 -3.994 2.820 1.00 98.25 84 ALA A N 1
ATOM 615 C CA . ALA A 1 84 ? -1.686 -3.231 2.788 1.00 98.25 84 ALA A CA 1
ATOM 616 C C . ALA A 1 84 ? -2.688 -3.759 3.830 1.00 98.25 84 ALA A C 1
ATOM 618 O O . ALA A 1 84 ? -3.253 -2.979 4.595 1.00 98.25 84 ALA A O 1
ATOM 619 N N . THR A 1 85 ? -2.832 -5.084 3.921 1.00 98.31 85 THR A N 1
ATOM 620 C CA . THR A 1 85 ? -3.699 -5.755 4.901 1.00 98.31 85 THR A CA 1
ATOM 621 C C . THR A 1 85 ? -3.270 -5.465 6.343 1.00 98.31 85 THR A C 1
ATOM 623 O O . THR A 1 85 ? -4.106 -5.103 7.167 1.00 98.31 85 THR A O 1
ATOM 626 N N . GLU A 1 86 ? -1.977 -5.561 6.663 1.00 98.00 86 GLU A N 1
ATOM 627 C CA . GLU A 1 86 ? -1.443 -5.262 8.003 1.00 98.00 86 GLU A CA 1
ATOM 628 C C . GLU A 1 86 ? -1.761 -3.826 8.445 1.00 98.00 86 GLU A C 1
ATOM 630 O O . GLU A 1 86 ? -2.250 -3.602 9.555 1.00 98.00 86 GLU A O 1
ATOM 635 N N . ILE A 1 87 ? -1.528 -2.848 7.565 1.00 98.00 87 ILE A N 1
ATOM 636 C CA . ILE A 1 87 ? -1.776 -1.428 7.853 1.00 98.00 87 ILE A CA 1
ATOM 637 C C . ILE A 1 87 ? -3.288 -1.156 7.963 1.00 98.00 87 ILE A C 1
ATOM 639 O O . ILE A 1 87 ? -3.737 -0.400 8.832 1.00 98.00 87 ILE A O 1
ATOM 643 N N . ALA A 1 88 ? -4.101 -1.804 7.126 1.00 98.06 88 ALA A N 1
ATOM 644 C CA . ALA A 1 88 ? -5.557 -1.723 7.193 1.00 98.06 88 ALA A CA 1
ATOM 645 C C . ALA A 1 88 ? -6.102 -2.263 8.524 1.00 98.06 88 ALA A C 1
ATOM 647 O O . ALA A 1 88 ? -6.927 -1.622 9.174 1.00 98.06 88 ALA A O 1
ATOM 648 N N . MET A 1 89 ? -5.590 -3.411 8.972 1.00 97.94 89 MET A N 1
ATOM 649 C CA . MET A 1 89 ? -5.940 -3.990 10.267 1.00 97.94 89 MET A CA 1
ATOM 650 C C . MET A 1 89 ? -5.500 -3.088 11.421 1.00 97.94 89 MET A C 1
ATOM 652 O O . MET A 1 89 ? -6.275 -2.859 12.350 1.00 97.94 89 MET A O 1
ATOM 656 N N . TYR A 1 90 ? -4.301 -2.504 11.336 1.00 96.31 90 TYR A N 1
ATOM 657 C CA . TYR A 1 90 ? -3.803 -1.552 12.329 1.00 96.31 90 TYR A CA 1
ATOM 658 C C . TYR A 1 90 ? -4.685 -0.295 12.437 1.00 96.31 90 TYR A C 1
ATOM 660 O O . TYR A 1 90 ? -4.988 0.156 13.541 1.00 96.31 90 TYR A O 1
ATOM 668 N N . SER A 1 91 ? -5.190 0.222 11.313 1.00 94.62 91 SER A N 1
ATOM 669 C CA . SER A 1 91 ? -6.161 1.333 11.289 1.00 94.62 91 SER A CA 1
ATOM 670 C C . SER A 1 91 ? -7.603 0.924 11.609 1.00 94.62 91 SER A C 1
ATOM 672 O O . SER A 1 91 ? -8.493 1.773 11.573 1.00 94.62 91 SER A O 1
ATOM 674 N N . ARG A 1 92 ? -7.859 -0.353 11.932 1.00 96.06 92 ARG A N 1
ATOM 675 C CA . ARG A 1 92 ? -9.204 -0.930 12.137 1.00 96.06 92 ARG A CA 1
ATOM 676 C C . ARG A 1 92 ? -10.124 -0.787 10.917 1.00 96.06 92 ARG A C 1
ATOM 678 O O . ARG A 1 92 ? -11.344 -0.898 11.042 1.00 96.06 92 ARG A O 1
ATOM 685 N N . ASN A 1 93 ? -9.558 -0.588 9.729 1.00 96.50 93 ASN A N 1
ATOM 686 C CA . ASN A 1 93 ? -10.302 -0.519 8.481 1.00 96.50 93 ASN A CA 1
ATOM 687 C C . ASN A 1 93 ? -10.447 -1.919 7.870 1.00 96.50 93 ASN A C 1
ATOM 689 O O . ASN A 1 93 ? -9.753 -2.294 6.925 1.00 96.50 93 ASN A O 1
ATOM 693 N N . VAL A 1 94 ? -11.373 -2.700 8.430 1.00 97.19 94 VAL A N 1
ATOM 694 C CA . VAL A 1 94 ? -11.612 -4.098 8.032 1.00 97.19 94 VAL A CA 1
ATOM 695 C C . VAL A 1 94 ? -12.015 -4.215 6.560 1.00 97.19 94 VAL A C 1
ATOM 697 O O . VAL A 1 94 ? -11.599 -5.149 5.882 1.00 97.19 94 VAL A O 1
ATOM 700 N N . GLN A 1 95 ? -12.778 -3.252 6.036 1.00 97.81 95 GLN A N 1
ATOM 701 C CA . GLN A 1 95 ? -13.185 -3.260 4.628 1.00 97.81 95 GLN A CA 1
ATOM 702 C C . GLN A 1 95 ? -11.982 -3.145 3.691 1.00 97.81 95 GLN A C 1
ATOM 704 O O . GLN A 1 95 ? -11.896 -3.876 2.709 1.00 97.81 95 GLN A O 1
ATOM 709 N N . LEU A 1 96 ? -11.027 -2.269 4.012 1.00 97.44 96 LEU A N 1
ATOM 710 C CA . LEU A 1 96 ? -9.798 -2.147 3.233 1.00 97.44 96 LEU A CA 1
ATOM 711 C C . LEU A 1 96 ? -8.921 -3.396 3.382 1.00 97.44 96 LEU A C 1
ATOM 713 O O . LEU A 1 96 ? -8.374 -3.863 2.389 1.00 97.44 96 LEU A O 1
ATOM 717 N N . ALA A 1 97 ? -8.854 -3.984 4.580 1.00 97.62 97 ALA A N 1
ATOM 718 C CA . ALA A 1 97 ? -8.113 -5.225 4.812 1.00 97.62 97 ALA A CA 1
ATOM 719 C C . ALA A 1 97 ? -8.632 -6.374 3.933 1.00 97.62 97 ALA A C 1
ATOM 721 O O . ALA A 1 97 ? -7.838 -7.082 3.329 1.00 97.62 97 ALA A O 1
ATOM 722 N N . ILE A 1 98 ? -9.955 -6.512 3.799 1.00 97.75 98 ILE A N 1
ATOM 723 C CA . ILE A 1 98 ? -10.577 -7.521 2.928 1.00 97.75 98 ILE A CA 1
ATOM 724 C C . ILE A 1 98 ? -10.270 -7.251 1.451 1.00 97.75 98 ILE A C 1
ATOM 726 O O . ILE A 1 98 ? -10.047 -8.186 0.697 1.00 97.75 98 ILE A O 1
ATOM 730 N N . GLN A 1 99 ? -10.242 -5.987 1.025 1.00 97.12 99 GLN A N 1
ATOM 731 C CA . GLN A 1 99 ? -9.895 -5.640 -0.359 1.00 97.12 99 GLN A CA 1
ATOM 732 C C . GLN A 1 99 ? -8.420 -5.885 -0.698 1.00 97.12 99 GLN A C 1
ATOM 734 O O . GLN A 1 99 ? -8.080 -5.969 -1.879 1.00 97.12 99 GLN A O 1
ATOM 739 N N . ALA A 1 100 ? -7.558 -5.902 0.317 1.00 95.50 100 ALA A N 1
ATOM 740 C CA . ALA A 1 100 ? -6.119 -6.077 0.186 1.00 95.50 100 ALA A CA 1
ATOM 741 C C . ALA A 1 100 ? -5.658 -7.537 0.305 1.00 95.50 100 ALA A C 1
ATOM 743 O O . ALA A 1 100 ? -4.531 -7.819 -0.098 1.00 95.50 100 ALA A O 1
ATOM 744 N N . ALA A 1 101 ? -6.485 -8.417 0.876 1.00 89.00 101 ALA A N 1
ATOM 745 C CA . ALA A 1 101 ? -6.208 -9.842 1.060 1.00 89.00 101 ALA A CA 1
ATOM 746 C C . ALA A 1 101 ? -6.438 -10.643 -0.229 1.00 89.00 101 ALA A C 1
ATOM 748 O O . ALA A 1 101 ? -5.619 -11.555 -0.484 1.00 89.00 101 ALA A O 1
#